Protein AF-A1Z3A5-F1 (afdb_monomer_lite)

Radius of gyration: 24.36 Å; chains: 1; bounding box: 58×16×55 Å

Secondary structure (DSSP, 8-state):
-HHHHHHHHHHHHHHHHHHH-------HHHHS--STTSPP---TTSPPPHHHHHHHHHHHHHHHHHHHHHHHHHTT--HHHHHHHHHHHHHHHHHHHHTTTT----

Foldseek 3Di:
DVVVVVVVVVVVVVVVCVVPDDPDVPDPQNVADPPVSDHDDPVPVPDDDCLVVLVVVVVVVLVVLVVVLVVCVVVPHDPVVNVVSVVVSVVVVVVCVVVCSNDDDD

Structure (mmCIF, N/CA/C/O backbone):
data_AF-A1Z3A5-F1
#
_entry.id   AF-A1Z3A5-F1
#
loop_
_atom_site.group_PDB
_atom_site.id
_atom_site.type_symbol
_atom_site.label_atom_id
_atom_site.label_alt_id
_atom_site.label_comp_id
_atom_site.label_asym_id
_atom_site.label_entity_id
_atom_site.label_seq_id
_atom_site.pdbx_PDB_ins_code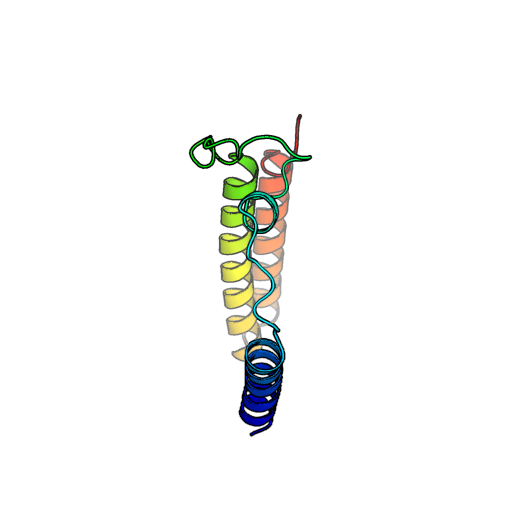
_atom_site.Cartn_x
_atom_site.Cartn_y
_atom_site.Cartn_z
_atom_site.occupancy
_atom_site.B_iso_or_equiv
_atom_site.auth_seq_id
_atom_site.auth_comp_id
_atom_site.auth_asym_id
_atom_site.auth_atom_id
_atom_site.pdbx_PDB_model_num
ATOM 1 N N . MET A 1 1 ? 12.269 -4.035 20.875 1.00 84.06 1 MET A N 1
ATOM 2 C CA . MET A 1 1 ? 11.945 -3.551 22.238 1.00 84.06 1 MET A CA 1
ATOM 3 C C . MET A 1 1 ? 10.863 -2.468 22.229 1.00 84.06 1 MET A C 1
ATOM 5 O O . MET A 1 1 ? 9.843 -2.669 22.866 1.00 84.06 1 MET A O 1
ATOM 9 N N . ILE A 1 2 ? 11.013 -1.383 21.457 1.00 94.75 2 ILE A N 1
ATOM 10 C CA . ILE A 1 2 ? 10.012 -0.293 21.356 1.00 94.75 2 ILE A CA 1
ATOM 11 C C . ILE A 1 2 ? 8.623 -0.780 20.897 1.00 94.75 2 ILE A C 1
ATOM 13 O O . ILE A 1 2 ? 7.621 -0.401 21.491 1.00 94.75 2 ILE A O 1
ATOM 17 N N . LEU A 1 3 ? 8.555 -1.687 19.915 1.00 95.88 3 LEU A N 1
ATOM 18 C CA . LEU A 1 3 ? 7.292 -2.294 19.458 1.00 95.88 3 LEU A CA 1
ATOM 19 C C . LEU A 1 3 ? 6.516 -3.015 20.575 1.00 95.88 3 LEU A C 1
ATOM 21 O O . LEU A 1 3 ? 5.299 -2.886 20.654 1.00 95.88 3 LEU A O 1
ATOM 25 N N . LEU A 1 4 ? 7.216 -3.728 21.465 1.00 96.50 4 LEU A N 1
ATOM 26 C CA . LEU A 1 4 ? 6.592 -4.408 22.607 1.00 96.50 4 LEU A CA 1
ATOM 27 C C . LEU A 1 4 ? 6.040 -3.402 23.619 1.00 96.50 4 LEU A C 1
ATOM 29 O O . LEU A 1 4 ? 4.955 -3.605 24.149 1.00 96.50 4 LEU A O 1
ATOM 33 N N . ILE A 1 5 ? 6.759 -2.300 23.848 1.00 96.88 5 ILE A N 1
ATOM 34 C CA . ILE A 1 5 ? 6.315 -1.221 24.736 1.00 96.88 5 ILE A CA 1
ATOM 35 C C . ILE A 1 5 ? 5.052 -0.555 24.170 1.00 96.88 5 ILE A C 1
ATOM 37 O O . ILE A 1 5 ? 4.093 -0.356 24.907 1.00 96.88 5 ILE A O 1
ATOM 41 N N . LEU A 1 6 ? 5.006 -0.277 22.862 1.00 97.44 6 LEU A N 1
ATOM 42 C CA . LEU A 1 6 ? 3.826 0.302 22.207 1.00 97.44 6 LEU A CA 1
ATOM 43 C C . LEU A 1 6 ? 2.601 -0.622 22.286 1.00 97.44 6 LEU A C 1
ATOM 45 O O . LEU A 1 6 ? 1.507 -0.155 22.599 1.00 97.44 6 LEU A O 1
ATOM 49 N N . LEU A 1 7 ? 2.790 -1.927 22.059 1.00 97.31 7 LEU A N 1
ATOM 50 C CA . LEU A 1 7 ? 1.730 -2.932 22.204 1.00 97.31 7 LEU A CA 1
ATOM 51 C C . LEU A 1 7 ? 1.239 -3.053 23.654 1.0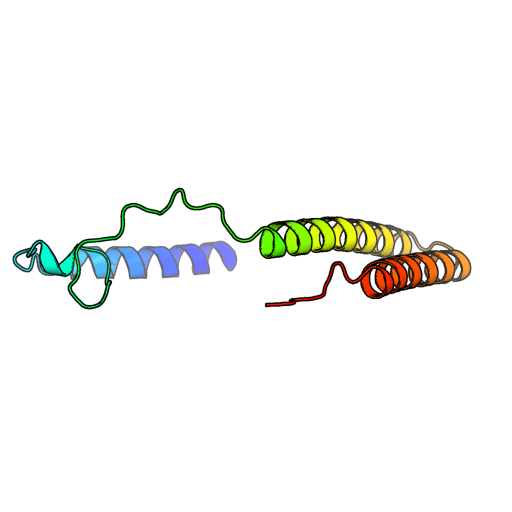0 97.31 7 LEU A C 1
ATOM 53 O O . LEU A 1 7 ? 0.040 -3.174 23.898 1.00 97.31 7 LEU A O 1
ATOM 57 N N . LEU A 1 8 ? 2.145 -2.993 24.631 1.00 97.44 8 LEU A N 1
ATOM 58 C CA . LEU A 1 8 ? 1.774 -3.010 26.047 1.00 97.44 8 LEU A CA 1
ATOM 59 C C . LEU A 1 8 ? 0.968 -1.768 26.435 1.00 97.44 8 LEU A C 1
ATOM 61 O O . LEU A 1 8 ? -0.048 -1.883 27.109 1.00 97.44 8 LEU A O 1
ATOM 65 N N . ILE A 1 9 ? 1.372 -0.583 25.981 1.00 97.25 9 ILE A N 1
ATOM 66 C CA . ILE A 1 9 ? 0.648 0.655 26.288 1.00 97.25 9 ILE A CA 1
ATOM 67 C C . ILE A 1 9 ? -0.754 0.632 25.663 1.00 97.25 9 ILE A C 1
ATOM 69 O O . ILE A 1 9 ? -1.728 0.943 26.348 1.00 97.25 9 ILE A O 1
ATOM 73 N N . SER A 1 10 ? -0.887 0.230 24.393 1.00 96.56 10 SER A N 1
ATOM 74 C CA . SER A 1 10 ? -2.195 0.198 23.723 1.00 96.56 10 SER A CA 1
ATOM 75 C C . SER A 1 10 ? -3.154 -0.804 24.369 1.00 96.56 10 SER A C 1
ATOM 77 O O . SER A 1 10 ? -4.316 -0.478 24.609 1.00 96.56 10 SER A O 1
ATOM 79 N N . THR A 1 11 ? -2.662 -1.992 24.726 1.00 96.06 11 THR A N 1
ATOM 80 C CA . THR A 1 11 ? -3.465 -3.010 25.419 1.00 96.06 11 THR A CA 1
ATOM 81 C C . THR A 1 11 ? -3.885 -2.558 26.814 1.00 96.06 11 THR A C 1
ATOM 83 O O . THR A 1 11 ? -5.049 -2.727 27.174 1.00 96.0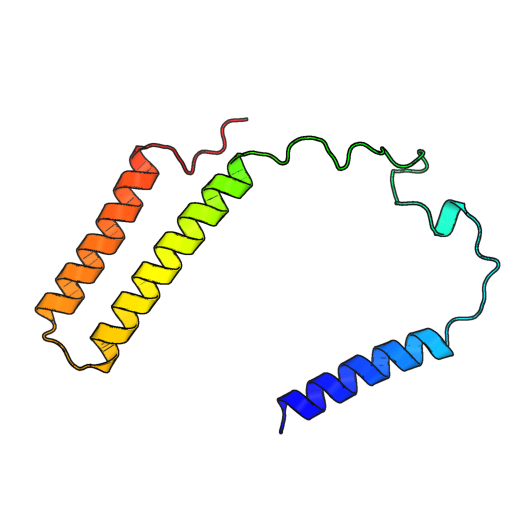6 11 THR A O 1
ATOM 86 N N . MET A 1 12 ? -2.998 -1.906 27.571 1.00 96.44 12 MET A N 1
ATOM 87 C CA . MET A 1 12 ? -3.328 -1.363 28.894 1.00 96.44 12 MET A CA 1
ATOM 88 C C . MET A 1 12 ? -4.423 -0.295 28.828 1.00 96.44 12 MET A C 1
ATOM 90 O O . MET A 1 12 ? -5.339 -0.321 29.646 1.00 96.44 12 MET A O 1
ATOM 94 N N . ILE A 1 13 ? -4.383 0.605 27.840 1.00 96.06 13 ILE A N 1
ATOM 95 C CA . ILE A 1 13 ? -5.426 1.629 27.649 1.00 96.06 13 ILE A CA 1
ATOM 96 C C . ILE A 1 13 ? -6.784 0.979 27.347 1.00 96.06 13 ILE A C 1
ATOM 98 O O . ILE A 1 13 ? -7.804 1.388 27.903 1.00 96.06 13 ILE A O 1
ATOM 102 N N . ILE A 1 14 ? -6.805 -0.056 26.502 1.00 95.25 14 ILE A N 1
ATOM 103 C CA . ILE A 1 14 ? -8.033 -0.791 26.170 1.00 95.25 14 ILE A CA 1
ATOM 104 C C . ILE A 1 14 ? -8.601 -1.483 27.419 1.00 95.25 14 ILE A C 1
ATOM 106 O O . ILE A 1 14 ? -9.793 -1.362 27.695 1.00 95.25 14 ILE A O 1
ATOM 110 N N . ILE A 1 15 ? -7.756 -2.159 28.203 1.00 94.44 15 ILE A N 1
ATOM 111 C CA . ILE A 1 15 ? -8.166 -2.841 29.442 1.00 94.44 15 ILE A CA 1
ATOM 112 C C . ILE A 1 15 ? -8.702 -1.835 30.463 1.00 94.44 15 ILE A C 1
ATOM 114 O O . ILE A 1 15 ? -9.765 -2.060 31.036 1.00 94.44 15 ILE A O 1
ATOM 118 N N . MET A 1 16 ? -8.012 -0.708 30.653 1.00 93.12 16 MET A N 1
ATOM 119 C CA . MET A 1 16 ? -8.465 0.373 31.533 1.00 93.12 16 MET A CA 1
ATOM 120 C C . MET A 1 16 ? -9.860 0.864 31.135 1.00 93.12 16 MET A C 1
ATOM 122 O O . MET A 1 16 ? -10.718 1.010 31.998 1.00 93.12 16 MET A O 1
ATOM 126 N N . ASN A 1 17 ? -10.122 1.046 29.837 1.00 90.12 17 ASN A N 1
ATOM 127 C CA . ASN A 1 17 ? -11.443 1.445 29.348 1.00 90.12 17 ASN A CA 1
ATOM 128 C C . ASN A 1 17 ? -12.522 0.391 29.668 1.00 90.12 17 ASN A C 1
ATOM 130 O O . ASN A 1 17 ? -13.602 0.735 30.138 1.00 90.12 17 ASN A O 1
ATOM 134 N N . PHE A 1 18 ? -12.223 -0.900 29.493 1.00 86.75 18 PHE A N 1
ATOM 135 C CA . PHE A 1 18 ? -13.162 -1.967 29.858 1.00 86.75 18 PHE A CA 1
ATOM 136 C C . PHE A 1 18 ? -13.444 -2.041 31.362 1.00 86.75 18 PHE A C 1
ATOM 138 O O . PHE A 1 18 ? -14.583 -2.306 31.737 1.00 86.75 18 PHE A O 1
ATOM 145 N N . VAL A 1 19 ? -12.441 -1.800 32.213 1.00 88.94 19 VAL A N 1
ATOM 146 C CA . VAL A 1 19 ? -12.597 -1.820 33.678 1.00 88.94 19 VAL A CA 1
ATOM 147 C C . VAL A 1 19 ? -13.352 -0.587 34.182 1.00 88.94 19 VAL A C 1
ATOM 149 O O . VAL A 1 19 ? -14.171 -0.706 35.088 1.00 88.94 19 VAL A O 1
ATOM 152 N N . LEU A 1 20 ? -13.097 0.588 33.599 1.00 87.19 20 LEU A N 1
ATOM 153 C CA . LEU A 1 20 ? -13.734 1.852 33.986 1.00 87.19 20 LEU A CA 1
ATOM 154 C C . LEU A 1 20 ? -15.151 2.021 33.427 1.00 87.19 20 LEU A C 1
ATOM 156 O O . LEU A 1 20 ? -15.877 2.908 33.872 1.00 87.19 20 LEU A O 1
ATOM 160 N N . LYS A 1 21 ? -15.555 1.205 32.448 1.00 80.62 21 LYS A N 1
ATOM 161 C CA . LYS A 1 21 ? -16.899 1.261 31.879 1.00 80.62 21 LYS A CA 1
ATOM 162 C C . LYS A 1 21 ? -17.923 0.839 32.934 1.00 80.62 21 LYS A C 1
ATOM 164 O O . LYS A 1 21 ? -18.110 -0.349 33.188 1.00 80.62 21 LYS A O 1
ATOM 169 N N . GLU A 1 22 ? -18.635 1.811 33.501 1.00 65.12 22 GLU A N 1
ATOM 170 C CA . GLU A 1 22 ? -19.867 1.543 34.239 1.00 65.12 22 GLU A CA 1
ATOM 171 C C . GLU A 1 22 ? -20.821 0.748 33.335 1.00 65.12 22 GLU A C 1
ATOM 173 O O . GLU A 1 22 ? -20.999 1.055 32.149 1.00 65.12 22 GLU A O 1
ATOM 178 N N . LEU A 1 23 ? -21.426 -0.306 33.887 1.00 65.31 23 LEU A N 1
ATOM 179 C CA . LEU A 1 23 ? -22.476 -1.085 33.234 1.00 65.31 23 LEU A CA 1
ATOM 180 C C . LEU A 1 23 ? -23.751 -0.230 33.166 1.00 65.31 23 LEU A C 1
ATOM 182 O O . LEU A 1 23 ? -24.733 -0.506 33.851 1.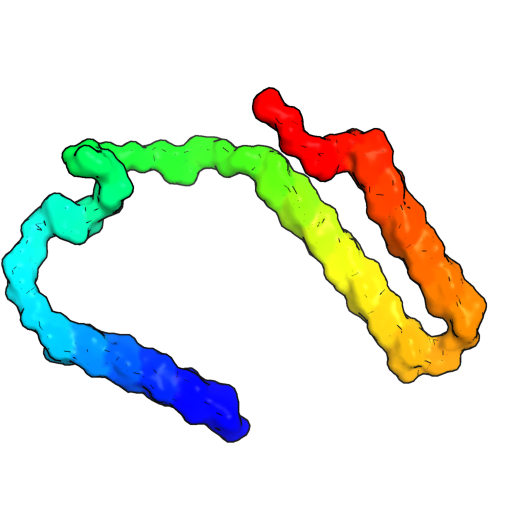00 65.31 23 LEU A O 1
ATOM 186 N N . TYR A 1 24 ? -23.730 0.840 32.368 1.00 60.97 24 TYR A N 1
ATOM 187 C CA . TYR A 1 24 ? -24.931 1.583 32.009 1.00 60.97 24 TYR A CA 1
ATOM 188 C C . TYR A 1 24 ? -25.959 0.586 31.485 1.00 60.97 24 TYR A C 1
ATOM 190 O O . TYR A 1 24 ? -25.600 -0.354 30.773 1.00 60.97 24 TYR A O 1
ATOM 198 N N . THR A 1 25 ? -27.227 0.762 31.851 1.00 64.25 25 THR A N 1
ATOM 199 C CA . THR A 1 25 ? -28.325 -0.052 31.332 1.00 64.25 25 THR A CA 1
ATOM 200 C C . THR A 1 25 ? -28.272 -0.014 29.809 1.00 64.25 25 THR A C 1
ATOM 202 O O . THR A 1 25 ? -28.546 1.002 29.171 1.00 64.25 25 THR A O 1
ATOM 205 N N . LEU A 1 26 ? -27.805 -1.124 29.238 1.00 67.69 26 LEU A N 1
ATOM 206 C CA . LEU A 1 26 ? -27.477 -1.253 27.828 1.00 67.69 26 LEU A CA 1
ATOM 207 C C . LEU A 1 26 ? -28.782 -1.267 27.038 1.00 67.69 26 LEU A C 1
ATOM 209 O O . LEU A 1 26 ? -29.370 -2.315 26.775 1.00 67.69 26 LEU A O 1
ATOM 213 N N . ASN A 1 27 ? -29.271 -0.081 26.696 1.00 67.12 27 ASN A N 1
ATOM 214 C CA . ASN A 1 27 ? -30.472 0.053 25.894 1.00 67.12 27 ASN A CA 1
ATOM 215 C C . ASN A 1 27 ? -30.165 -0.422 24.472 1.00 67.12 27 ASN A C 1
ATOM 217 O O . ASN A 1 27 ? -29.147 -0.053 23.887 1.00 67.12 27 ASN A O 1
ATOM 221 N N . LYS A 1 28 ? -31.069 -1.216 23.890 1.00 70.44 28 LYS A N 1
ATOM 222 C CA . LYS A 1 28 ? -30.934 -1.789 22.538 1.00 70.44 28 LYS A CA 1
ATOM 223 C C . LYS A 1 28 ? -30.545 -0.743 21.478 1.00 70.44 28 LYS A C 1
ATOM 225 O O . LYS A 1 28 ? -29.728 -1.032 20.613 1.00 70.44 28 LYS A O 1
ATOM 230 N N . ASN A 1 29 ? -31.055 0.481 21.612 1.00 67.12 29 ASN A N 1
ATOM 231 C CA . ASN A 1 29 ? -30.811 1.588 20.683 1.00 67.12 29 ASN A CA 1
ATOM 232 C C . ASN A 1 29 ? -29.390 2.184 20.782 1.00 67.12 29 ASN A C 1
ATOM 234 O O . ASN A 1 29 ? -28.979 2.917 19.892 1.00 67.12 29 ASN A O 1
ATOM 238 N N . GLN A 1 30 ? -28.642 1.901 21.857 1.00 70.94 30 GLN A N 1
ATOM 239 C CA . GLN A 1 30 ? -27.231 2.298 21.994 1.00 70.94 30 GLN A CA 1
ATOM 240 C C . GLN A 1 30 ? -26.276 1.271 21.368 1.00 70.94 30 GLN A C 1
ATOM 242 O O . GLN A 1 30 ? -25.144 1.613 21.041 1.00 70.94 30 GLN A O 1
ATOM 247 N N . PHE A 1 31 ? -26.721 0.017 21.214 1.00 77.00 31 PHE A N 1
ATOM 248 C CA . PHE A 1 31 ? -25.943 -1.072 20.608 1.00 77.00 31 PHE A CA 1
ATOM 249 C C . PHE A 1 31 ? -26.276 -1.319 19.136 1.00 77.00 31 PHE A C 1
ATOM 251 O O . PHE A 1 31 ? -25.535 -2.033 18.461 1.00 77.00 31 PHE A O 1
ATOM 258 N N . SER A 1 32 ? -27.380 -0.766 18.630 1.00 78.50 32 SER A N 1
ATOM 259 C CA . SER A 1 32 ? -27.700 -0.803 17.204 1.00 78.50 32 SER A CA 1
ATOM 260 C C . SER A 1 32 ? -26.738 0.072 16.401 1.00 78.50 32 SER A C 1
ATOM 262 O O . SER A 1 32 ? -26.255 1.092 16.894 1.00 78.50 32 SER A O 1
ATOM 264 N N . ALA A 1 33 ? -26.492 -0.310 15.145 1.00 81.12 33 ALA A N 1
ATOM 265 C CA . ALA A 1 33 ? -25.742 0.518 14.210 1.00 81.12 33 ALA A CA 1
ATOM 266 C C . ALA A 1 33 ? -26.369 1.917 14.112 1.00 81.12 33 ALA A C 1
ATOM 268 O O . ALA A 1 33 ? -27.593 2.069 14.124 1.00 81.12 33 ALA A O 1
ATOM 269 N N . PHE A 1 34 ? -25.523 2.942 14.031 1.00 77.56 34 PHE A N 1
ATOM 270 C CA . PHE A 1 34 ? -25.994 4.305 13.847 1.00 77.56 34 PHE A CA 1
ATOM 271 C C . PHE A 1 34 ? -26.474 4.485 12.404 1.00 77.56 34 PHE A C 1
ATOM 273 O O . PHE A 1 34 ? -25.697 4.797 11.508 1.00 77.56 34 PHE A O 1
ATOM 280 N N . GLU A 1 35 ? -27.769 4.286 12.192 1.00 81.31 35 GLU A N 1
ATOM 281 C CA . GLU A 1 35 ? -28.452 4.559 10.926 1.00 81.31 35 GLU A CA 1
ATOM 282 C C . GLU A 1 35 ? -29.517 5.632 11.145 1.00 81.31 35 GLU A C 1
ATOM 284 O O . GLU A 1 35 ? -30.686 5.441 10.843 1.00 81.31 35 GLU A O 1
ATOM 289 N N . CYS A 1 36 ? -29.136 6.756 11.760 1.00 81.88 36 CYS A N 1
ATOM 290 C CA . CYS A 1 36 ? -30.047 7.874 12.045 1.00 81.88 36 CYS A CA 1
ATOM 291 C C . CYS A 1 36 ? -31.324 7.475 12.823 1.00 81.88 36 CYS A C 1
ATOM 293 O O . CYS A 1 36 ? -32.365 8.106 12.667 1.00 81.88 36 CYS A O 1
ATOM 295 N N . GLY A 1 37 ? -31.252 6.434 13.663 1.00 79.06 37 GLY A N 1
ATOM 296 C CA . GLY A 1 37 ? -32.391 5.927 14.440 1.00 79.06 37 GLY A CA 1
ATOM 297 C C . GLY A 1 37 ? -33.291 4.929 13.701 1.00 79.06 37 GLY A C 1
ATOM 298 O O . GLY A 1 37 ? -34.299 4.511 14.267 1.00 79.06 37 GLY A O 1
ATOM 299 N N . PHE A 1 38 ? -32.933 4.535 12.476 1.00 75.62 38 PHE A N 1
ATOM 300 C CA . PHE A 1 38 ? -33.592 3.460 11.739 1.00 75.62 38 PHE A CA 1
ATOM 301 C C . PHE A 1 38 ? -33.021 2.084 12.111 1.00 75.62 38 PHE A C 1
ATOM 303 O O . PHE A 1 38 ? -31.898 1.963 12.607 1.00 75.62 38 PHE A O 1
ATOM 310 N N . ASP A 1 39 ? -33.818 1.038 11.877 1.00 77.31 39 ASP A N 1
ATOM 311 C CA . ASP A 1 39 ? -33.359 -0.341 12.017 1.00 77.31 39 ASP A CA 1
ATOM 312 C C . ASP A 1 39 ? -32.268 -0.633 10.991 1.00 77.31 39 ASP A C 1
ATOM 314 O O . ASP A 1 39 ? -32.438 -0.344 9.806 1.00 77.31 39 ASP A O 1
ATOM 318 N N . SER A 1 40 ? -31.187 -1.268 11.453 1.00 71.25 40 SER A N 1
ATOM 319 C CA . SER A 1 40 ? -30.023 -1.554 10.621 1.00 71.25 40 SER A CA 1
ATOM 320 C C . SER A 1 40 ? -30.415 -2.287 9.338 1.00 71.25 40 SER A C 1
ATOM 322 O O . SER A 1 40 ? -30.931 -3.415 9.381 1.00 71.25 40 SER A O 1
ATOM 324 N N . ILE A 1 41 ? -30.130 -1.665 8.204 1.00 68.06 41 ILE A N 1
ATOM 325 C CA . ILE A 1 41 ? -30.280 -2.200 6.860 1.00 68.06 41 ILE A CA 1
ATOM 326 C C . ILE A 1 41 ? -29.425 -3.480 6.773 1.00 68.06 41 ILE A C 1
ATOM 328 O O . ILE A 1 41 ? -28.204 -3.442 6.674 1.00 68.06 41 ILE A O 1
ATOM 332 N N . LYS A 1 42 ? -30.061 -4.664 6.764 1.00 65.75 42 LYS A N 1
ATOM 333 C CA . LYS A 1 42 ? -29.390 -5.986 6.635 1.00 65.75 42 LYS A CA 1
ATOM 334 C C . LYS A 1 42 ? -28.660 -6.201 5.293 1.00 65.75 42 LYS A C 1
ATOM 336 O O . LYS A 1 42 ? -28.195 -7.303 5.011 1.00 65.75 42 LYS A O 1
ATOM 341 N N . TRP A 1 43 ? -28.552 -5.172 4.456 1.00 58.47 43 TRP A N 1
ATOM 342 C CA . TRP A 1 43 ? -28.060 -5.225 3.080 1.00 58.47 43 TRP A CA 1
ATOM 343 C C . TRP A 1 43 ? -26.527 -5.172 2.992 1.00 58.47 43 TRP A C 1
ATOM 345 O O . TRP A 1 43 ? -25.978 -4.724 1.992 1.00 58.47 43 TRP A O 1
ATOM 355 N N . TYR A 1 44 ? -25.816 -5.688 3.998 1.00 57.94 44 TYR A N 1
ATOM 356 C CA . TYR A 1 44 ? -24.359 -5.882 3.943 1.00 57.94 44 TYR A CA 1
ATOM 357 C C . TYR A 1 44 ? -23.916 -6.836 2.817 1.00 57.94 44 TYR A C 1
ATOM 359 O O . TYR A 1 44 ? -22.733 -6.914 2.507 1.00 57.94 44 TYR A O 1
ATOM 367 N N . LEU A 1 45 ? -24.862 -7.559 2.209 1.00 61.16 45 LEU A N 1
ATOM 368 C CA . LEU A 1 45 ? -24.653 -8.435 1.054 1.00 61.16 45 LEU A CA 1
ATOM 369 C C . LEU A 1 45 ? -24.824 -7.729 -0.296 1.00 61.16 45 LEU A C 1
ATOM 371 O O . LEU A 1 45 ? -24.662 -8.379 -1.329 1.00 61.16 45 LEU A O 1
ATOM 375 N N . ASN A 1 46 ? -25.174 -6.438 -0.323 1.00 64.25 46 ASN A N 1
ATOM 376 C CA . ASN A 1 46 ? -25.181 -5.725 -1.593 1.00 64.25 46 ASN A CA 1
ATOM 377 C C . ASN A 1 46 ? -23.756 -5.708 -2.151 1.00 64.25 46 ASN A C 1
ATOM 379 O O . ASN A 1 46 ? -22.797 -5.487 -1.409 1.00 64.25 46 ASN A O 1
ATOM 383 N N . SER A 1 47 ? -23.625 -5.968 -3.453 1.00 61.81 47 SER A N 1
ATOM 384 C CA . SER A 1 47 ? -22.331 -6.007 -4.127 1.00 61.81 47 SER A CA 1
ATOM 385 C C . SER A 1 47 ? -21.578 -4.711 -3.844 1.00 61.81 47 SER A C 1
ATOM 387 O O . SER A 1 47 ? -22.035 -3.628 -4.221 1.00 61.81 47 SER A O 1
ATOM 389 N N . THR A 1 48 ? -20.434 -4.825 -3.171 1.00 65.62 48 THR A N 1
ATOM 390 C CA . THR A 1 48 ? -19.480 -3.726 -3.047 1.00 65.62 48 THR A CA 1
ATOM 391 C C . THR A 1 48 ? -19.154 -3.201 -4.443 1.00 65.62 48 THR A C 1
ATOM 393 O O . THR A 1 48 ? -19.201 -3.943 -5.427 1.00 65.62 48 THR A O 1
ATOM 396 N N . SER A 1 49 ? -18.876 -1.903 -4.568 1.00 78.00 49 SER A N 1
ATOM 397 C CA . SER A 1 49 ? -18.656 -1.339 -5.895 1.00 78.00 49 SER A CA 1
ATOM 398 C C . SER A 1 49 ? -17.417 -1.977 -6.539 1.00 78.00 49 SER A C 1
ATOM 400 O O . SER A 1 49 ? -16.326 -2.004 -5.961 1.00 78.00 49 SER A O 1
ATOM 402 N N . ASN A 1 50 ? -17.573 -2.471 -7.772 1.00 76.31 50 ASN A N 1
ATOM 403 C CA . ASN A 1 50 ? -16.488 -3.096 -8.541 1.00 76.31 50 ASN A CA 1
ATOM 404 C C . ASN A 1 50 ? -15.281 -2.163 -8.742 1.00 76.31 50 ASN A C 1
ATOM 406 O O . ASN A 1 50 ? -14.201 -2.616 -9.120 1.00 76.31 50 ASN A O 1
ATOM 410 N N . HIS A 1 51 ? -15.439 -0.864 -8.493 1.00 81.69 51 HIS A N 1
ATOM 411 C CA . HIS A 1 51 ? -14.348 0.095 -8.552 1.00 81.69 51 HIS A CA 1
ATOM 412 C C . HIS A 1 51 ? -13.291 -0.143 -7.469 1.00 81.69 51 HIS A C 1
ATOM 414 O O . HIS A 1 51 ? -12.105 -0.116 -7.785 1.00 81.69 51 HIS A O 1
ATOM 420 N N . PHE A 1 52 ? -13.685 -0.440 -6.224 1.00 82.00 52 PHE A N 1
ATOM 421 C CA . PHE A 1 52 ? -12.706 -0.722 -5.165 1.00 82.00 52 PHE A CA 1
ATOM 422 C C . PHE A 1 52 ? -11.914 -1.996 -5.449 1.00 82.00 52 PHE A C 1
ATOM 424 O O . PHE A 1 52 ? -10.717 -2.055 -5.180 1.00 82.00 52 PHE A O 1
ATOM 431 N N . PHE A 1 53 ? -12.558 -2.987 -6.069 1.00 85.06 53 PHE A N 1
ATOM 432 C CA . PHE A 1 53 ? -11.884 -4.204 -6.505 1.00 85.06 53 PHE A CA 1
ATOM 433 C C . PHE A 1 53 ? -10.818 -3.924 -7.578 1.00 85.06 53 PHE A C 1
ATOM 435 O O . PHE A 1 53 ? -9.688 -4.391 -7.455 1.00 85.06 53 PHE A O 1
ATOM 442 N N . LYS A 1 54 ? -11.142 -3.110 -8.594 1.00 85.00 54 LYS A N 1
ATOM 443 C CA . LYS A 1 54 ? -10.185 -2.719 -9.646 1.00 85.00 54 LYS A CA 1
ATOM 444 C C . LYS A 1 54 ? -8.991 -1.945 -9.087 1.00 85.00 54 LYS A C 1
ATOM 446 O O . LYS A 1 54 ? -7.861 -2.244 -9.450 1.00 85.00 54 LYS A O 1
ATOM 451 N N . ILE A 1 55 ? -9.235 -1.001 -8.177 1.00 87.56 55 ILE A N 1
ATOM 452 C CA . ILE A 1 55 ? -8.167 -0.235 -7.517 1.00 87.56 55 ILE A CA 1
ATOM 453 C C . ILE A 1 55 ? -7.266 -1.168 -6.697 1.00 87.56 55 ILE A C 1
ATOM 455 O O . ILE A 1 55 ? -6.047 -1.049 -6.762 1.00 87.56 55 ILE A O 1
ATOM 459 N N . GLY A 1 56 ? -7.847 -2.129 -5.970 1.00 90.31 56 GLY A N 1
ATOM 460 C CA . GLY A 1 56 ? -7.083 -3.122 -5.212 1.00 90.31 56 GLY A CA 1
ATOM 461 C C . GLY A 1 56 ? -6.187 -3.995 -6.094 1.00 90.31 56 GLY A C 1
ATOM 462 O O . GLY A 1 56 ? -5.042 -4.247 -5.733 1.00 90.31 56 GLY A O 1
ATOM 463 N N . LEU A 1 57 ? -6.672 -4.412 -7.268 1.00 89.06 57 LEU A N 1
ATOM 464 C CA . LEU A 1 57 ? -5.861 -5.161 -8.232 1.00 89.06 57 LEU A CA 1
ATOM 465 C C . LEU A 1 57 ? -4.675 -4.342 -8.758 1.00 89.06 57 LEU A C 1
ATOM 467 O O . LEU A 1 57 ? -3.560 -4.853 -8.751 1.00 89.06 57 LEU A O 1
ATOM 471 N N . ILE A 1 58 ? -4.909 -3.084 -9.149 1.00 89.75 58 ILE A N 1
ATOM 472 C CA . ILE A 1 58 ? -3.855 -2.167 -9.622 1.00 89.75 58 ILE A CA 1
ATOM 473 C C . ILE A 1 58 ? -2.819 -1.909 -8.519 1.00 89.75 58 ILE A C 1
ATOM 475 O O . ILE A 1 58 ? -1.616 -1.866 -8.762 1.00 89.75 58 ILE A O 1
ATOM 479 N N . PHE A 1 59 ? -3.272 -1.767 -7.272 1.00 90.81 59 PHE A N 1
ATOM 480 C CA . PHE A 1 59 ? -2.371 -1.588 -6.138 1.00 90.81 59 PHE A CA 1
ATOM 481 C C . PHE A 1 59 ? -1.453 -2.803 -5.940 1.00 90.81 59 PHE A C 1
ATOM 483 O O . PHE A 1 59 ? -0.254 -2.633 -5.746 1.00 90.81 59 PHE A O 1
ATOM 490 N N . ILE A 1 60 ? -1.992 -4.023 -6.035 1.00 93.44 60 ILE A N 1
ATOM 491 C CA . ILE A 1 60 ? -1.203 -5.255 -5.884 1.00 93.44 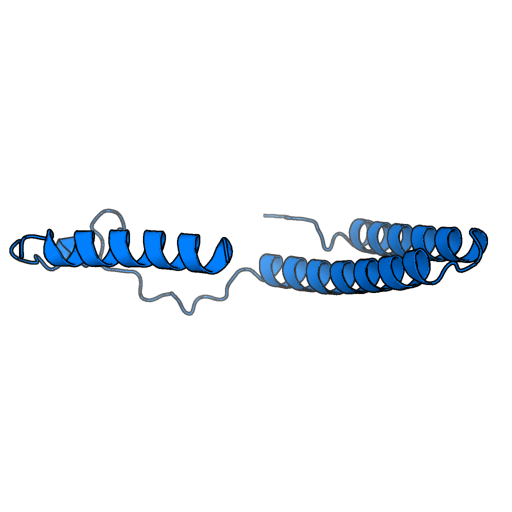60 ILE A CA 1
ATOM 492 C C . ILE A 1 60 ? -0.170 -5.392 -7.008 1.00 93.44 60 ILE A C 1
ATOM 494 O O . ILE A 1 60 ? 0.974 -5.760 -6.742 1.00 93.44 60 ILE A O 1
ATOM 498 N N . THR A 1 61 ? -0.544 -5.109 -8.259 1.00 91.44 61 THR A N 1
ATOM 499 C CA . THR A 1 61 ? 0.397 -5.189 -9.387 1.00 91.44 61 THR A CA 1
ATOM 500 C C . THR A 1 61 ? 1.514 -4.158 -9.251 1.00 91.44 61 THR A C 1
ATOM 502 O O . THR A 1 61 ? 2.682 -4.511 -9.407 1.00 91.44 61 THR A O 1
ATOM 505 N N . PHE A 1 62 ? 1.187 -2.922 -8.869 1.00 91.38 62 PHE A N 1
ATOM 506 C CA . PHE A 1 62 ? 2.183 -1.873 -8.662 1.00 91.38 62 PHE A CA 1
ATOM 507 C C . PHE A 1 62 ? 3.124 -2.159 -7.478 1.00 91.38 62 PHE A C 1
ATOM 509 O O . PHE A 1 62 ? 4.326 -1.913 -7.572 1.00 91.38 62 PHE A O 1
ATOM 516 N N . ASP A 1 63 ? 2.622 -2.733 -6.380 1.00 94.25 63 ASP A N 1
ATOM 517 C CA . ASP A 1 63 ? 3.457 -3.107 -5.227 1.00 94.25 63 ASP A CA 1
ATOM 518 C C . ASP A 1 63 ? 4.472 -4.212 -5.591 1.00 94.25 63 ASP A C 1
ATOM 520 O O . ASP A 1 63 ? 5.643 -4.159 -5.203 1.00 94.25 63 ASP A O 1
ATOM 524 N N . LEU A 1 64 ? 4.077 -5.170 -6.440 1.00 94.31 64 LEU A N 1
ATOM 525 C CA . LEU A 1 64 ? 4.990 -6.186 -6.980 1.00 94.31 64 LEU A CA 1
ATOM 526 C C . LEU A 1 64 ? 6.067 -5.586 -7.898 1.00 94.31 64 LEU A C 1
ATOM 528 O O . LEU A 1 64 ? 7.231 -5.993 -7.832 1.00 94.31 64 LEU A O 1
ATOM 532 N N . GLU A 1 65 ? 5.708 -4.614 -8.736 1.00 92.31 65 GLU A N 1
ATOM 533 C CA . GLU A 1 65 ? 6.660 -3.901 -9.593 1.00 92.31 65 GLU A CA 1
ATOM 534 C C . GLU A 1 65 ? 7.673 -3.082 -8.774 1.00 92.31 65 GLU A C 1
ATOM 536 O O . GLU A 1 65 ? 8.872 -3.088 -9.074 1.00 92.31 65 GLU A O 1
ATOM 541 N N . LEU A 1 66 ? 7.229 -2.437 -7.690 1.00 93.06 66 LEU A N 1
ATOM 542 C CA . LEU A 1 66 ? 8.113 -1.730 -6.762 1.00 93.06 66 LEU A CA 1
ATOM 543 C C . LEU A 1 66 ? 9.030 -2.680 -5.985 1.00 93.06 66 LEU A C 1
ATOM 545 O O . LEU A 1 66 ? 10.214 -2.377 -5.806 1.00 93.06 66 LEU A O 1
ATOM 549 N N . MET A 1 67 ? 8.528 -3.845 -5.565 1.00 93.19 67 MET A N 1
ATOM 550 C CA . MET A 1 67 ? 9.361 -4.886 -4.957 1.00 93.19 67 MET A CA 1
ATOM 551 C C . MET A 1 67 ? 10.475 -5.324 -5.919 1.00 93.19 67 MET A C 1
ATOM 553 O O . MET A 1 67 ? 11.635 -5.451 -5.515 1.00 93.19 67 MET A O 1
ATOM 557 N N . TYR A 1 68 ? 10.144 -5.506 -7.202 1.00 89.69 68 TYR A N 1
ATOM 558 C CA . TYR A 1 68 ? 11.121 -5.831 -8.237 1.00 89.69 68 TYR A CA 1
ATOM 559 C C . TYR A 1 68 ? 12.150 -4.707 -8.408 1.00 89.69 68 TYR A C 1
ATOM 561 O O . TYR A 1 68 ? 13.350 -4.970 -8.376 1.00 89.69 68 TYR A O 1
ATOM 569 N N . LEU A 1 69 ? 11.718 -3.446 -8.494 1.00 91.06 69 LEU A N 1
ATOM 570 C CA . LEU A 1 69 ? 12.628 -2.301 -8.570 1.00 91.06 69 LEU A CA 1
ATOM 571 C C . LEU A 1 69 ? 13.615 -2.277 -7.388 1.00 91.06 69 LEU A C 1
ATOM 573 O O . LEU A 1 69 ? 14.820 -2.121 -7.597 1.00 91.06 69 LEU A O 1
ATOM 577 N N . MET A 1 70 ? 13.130 -2.489 -6.160 1.00 90.38 70 MET A N 1
ATOM 578 C CA . MET A 1 70 ? 13.975 -2.513 -4.962 1.00 90.38 70 MET A CA 1
ATOM 579 C C . MET A 1 70 ? 15.034 -3.614 -5.022 1.00 90.38 70 MET A C 1
ATOM 581 O O . MET A 1 70 ? 16.203 -3.348 -4.739 1.00 90.38 70 MET A O 1
ATOM 585 N N . PHE A 1 71 ? 14.675 -4.825 -5.457 1.00 88.81 71 PHE A N 1
ATOM 586 C CA . PHE A 1 71 ? 15.642 -5.915 -5.624 1.00 88.81 71 PHE A CA 1
ATOM 587 C C . PHE A 1 71 ? 16.800 -5.528 -6.559 1.00 88.81 71 PHE A C 1
ATOM 589 O O . PHE A 1 71 ? 17.963 -5.814 -6.264 1.00 88.81 71 PHE A O 1
ATOM 596 N N . PHE A 1 72 ? 16.506 -4.833 -7.663 1.00 87.12 72 PHE A N 1
ATOM 597 C CA . PHE A 1 72 ? 17.522 -4.412 -8.632 1.00 87.12 72 PHE A CA 1
ATOM 598 C C . PHE A 1 72 ? 18.398 -3.263 -8.128 1.00 87.12 72 PHE A C 1
ATOM 600 O O . PHE A 1 72 ? 19.592 -3.234 -8.435 1.00 87.12 72 PHE A O 1
ATOM 607 N N . ILE A 1 73 ? 17.831 -2.350 -7.334 1.00 88.44 73 ILE A N 1
ATOM 608 C CA . ILE A 1 73 ? 18.579 -1.263 -6.691 1.00 88.44 73 ILE A CA 1
ATOM 609 C C . ILE A 1 73 ? 19.596 -1.832 -5.693 1.00 88.44 73 ILE A C 1
ATOM 611 O O . ILE A 1 73 ? 20.760 -1.434 -5.713 1.00 88.44 73 ILE A O 1
ATOM 615 N N . PHE A 1 74 ? 19.189 -2.785 -4.847 1.00 88.44 74 PHE A N 1
ATOM 616 C CA . PHE A 1 74 ? 20.073 -3.341 -3.817 1.00 88.44 74 PHE A CA 1
ATOM 617 C C . PHE A 1 74 ? 21.162 -4.270 -4.373 1.00 88.44 74 PHE A C 1
ATOM 619 O O . PHE A 1 74 ? 22.260 -4.304 -3.822 1.00 88.44 74 PHE A O 1
ATOM 626 N N . ASN A 1 75 ? 20.910 -4.966 -5.486 1.00 85.88 75 ASN A N 1
ATOM 627 C CA . ASN A 1 75 ? 21.872 -5.894 -6.098 1.00 85.88 75 ASN A CA 1
ATOM 628 C C . ASN A 1 75 ? 22.842 -5.245 -7.104 1.00 85.88 75 ASN A C 1
ATOM 630 O O . ASN A 1 75 ? 23.425 -5.954 -7.923 1.00 85.88 75 ASN A O 1
ATOM 634 N N . THR A 1 76 ? 23.000 -3.913 -7.063 1.00 66.44 76 THR A N 1
ATOM 635 C CA . THR A 1 76 ? 23.997 -3.143 -7.843 1.00 66.44 76 THR A CA 1
ATOM 636 C C . THR A 1 76 ? 24.029 -3.472 -9.339 1.00 66.44 76 THR A C 1
ATOM 638 O O . THR A 1 76 ? 25.077 -3.487 -9.989 1.00 66.44 76 THR A O 1
ATOM 641 N N . ILE A 1 77 ? 22.852 -3.707 -9.919 1.00 75.06 77 ILE A N 1
ATOM 642 C CA . ILE A 1 77 ? 22.718 -3.976 -11.349 1.00 75.06 77 ILE A CA 1
ATOM 643 C C . ILE A 1 77 ? 22.983 -2.676 -12.122 1.00 75.06 77 ILE A C 1
ATOM 645 O O . ILE A 1 77 ? 22.777 -1.573 -11.617 1.00 75.06 77 ILE A O 1
ATOM 649 N N . SER A 1 78 ? 23.483 -2.795 -13.358 1.00 86.69 78 SER A N 1
ATOM 650 C CA . SER A 1 78 ? 23.819 -1.635 -14.192 1.00 86.69 78 SER A CA 1
ATOM 651 C C . SER A 1 78 ? 22.686 -0.599 -14.226 1.00 86.69 78 SER A C 1
ATOM 653 O O . SER A 1 78 ? 21.517 -0.952 -14.395 1.00 86.69 78 SER A O 1
ATOM 655 N N . MET A 1 79 ? 23.042 0.689 -14.152 1.00 86.06 79 MET A N 1
ATOM 656 C CA . MET A 1 79 ? 22.079 1.802 -14.195 1.00 86.06 79 MET A CA 1
ATOM 657 C C . MET A 1 79 ? 21.124 1.707 -15.394 1.00 86.06 79 MET A C 1
ATOM 659 O O . MET A 1 79 ? 19.964 2.087 -15.293 1.00 86.06 79 MET A O 1
ATOM 663 N N . LYS A 1 80 ? 21.578 1.128 -16.514 1.00 87.75 80 LYS A N 1
ATOM 664 C CA . LYS A 1 80 ? 20.748 0.876 -17.700 1.00 87.75 80 LYS A CA 1
ATOM 665 C C . LYS A 1 80 ? 19.543 -0.024 -17.403 1.00 87.75 80 LYS A C 1
ATOM 667 O O . LYS A 1 80 ? 18.456 0.266 -17.882 1.00 87.75 80 LYS A O 1
ATOM 672 N N . MET A 1 81 ? 19.712 -1.075 -16.600 1.00 87.12 81 MET A N 1
ATOM 673 C CA . MET A 1 81 ? 18.615 -1.982 -16.239 1.00 87.12 81 MET A CA 1
ATOM 674 C C . MET A 1 81 ? 17.611 -1.315 -15.303 1.00 87.12 81 MET A C 1
ATOM 676 O O . MET A 1 81 ? 16.413 -1.482 -15.491 1.00 87.12 81 MET A O 1
ATOM 680 N N . ILE A 1 82 ? 18.082 -0.508 -14.347 1.00 90.06 82 ILE A N 1
ATOM 681 C CA . ILE A 1 82 ? 17.199 0.268 -13.463 1.00 90.06 82 ILE A CA 1
ATOM 682 C C . ILE A 1 82 ? 16.345 1.232 -14.296 1.00 90.06 82 ILE A C 1
ATOM 684 O O . ILE A 1 82 ? 15.130 1.282 -14.134 1.00 90.06 82 ILE A O 1
ATOM 688 N N . TRP A 1 83 ? 16.961 1.942 -15.245 1.00 90.50 83 TRP A N 1
ATOM 689 C CA . TRP A 1 83 ? 16.240 2.821 -16.168 1.00 90.50 83 TRP A CA 1
ATOM 690 C C . TRP A 1 83 ? 15.232 2.068 -17.042 1.00 90.50 83 TRP A C 1
ATOM 692 O O . TRP A 1 83 ? 14.131 2.569 -17.257 1.00 90.50 83 TRP A O 1
ATOM 702 N N . LEU A 1 84 ? 15.565 0.872 -17.534 1.00 90.81 84 LEU A N 1
ATOM 703 C CA . LEU A 1 84 ? 14.628 0.048 -18.305 1.00 90.81 84 LEU A CA 1
ATOM 704 C C . LEU A 1 84 ? 13.406 -0.358 -17.470 1.00 90.81 84 LEU A C 1
ATOM 706 O O . LEU A 1 84 ? 12.282 -0.229 -17.947 1.00 90.81 84 LEU A O 1
ATOM 710 N N . ILE A 1 85 ? 13.615 -0.784 -16.222 1.00 90.62 85 ILE A N 1
ATOM 711 C CA . ILE A 1 85 ? 12.534 -1.173 -15.305 1.00 90.62 85 ILE A CA 1
ATOM 712 C C . ILE A 1 85 ? 11.656 0.033 -14.965 1.00 90.62 85 ILE A C 1
ATOM 714 O O . ILE A 1 85 ? 10.438 -0.071 -15.021 1.00 90.62 85 ILE A O 1
ATOM 718 N N . LEU A 1 86 ? 12.249 1.197 -14.685 1.00 92.19 86 LEU A N 1
ATOM 719 C CA . LEU A 1 86 ? 11.479 2.417 -14.429 1.00 92.19 86 LEU A CA 1
ATOM 720 C C . LEU A 1 86 ? 10.598 2.789 -15.626 1.00 92.19 86 LEU A C 1
ATOM 722 O O . LEU A 1 86 ? 9.415 3.064 -15.450 1.00 92.19 86 LEU A O 1
ATOM 726 N N . ASN A 1 87 ? 11.145 2.752 -16.845 1.00 93.12 87 ASN A N 1
ATOM 727 C CA . ASN A 1 87 ? 10.359 3.013 -18.053 1.00 93.12 87 ASN A CA 1
ATOM 728 C C . ASN A 1 87 ? 9.233 1.989 -18.241 1.00 93.12 87 ASN A C 1
ATOM 730 O O . ASN A 1 87 ? 8.143 2.369 -18.657 1.00 93.12 87 ASN A O 1
ATOM 734 N N . PHE A 1 88 ? 9.476 0.718 -17.911 1.00 91.94 88 PHE A N 1
ATOM 735 C CA . PHE A 1 88 ? 8.448 -0.320 -17.941 1.00 91.94 88 PHE A CA 1
ATOM 736 C C . PHE A 1 88 ? 7.301 -0.009 -16.966 1.00 91.94 88 PHE A C 1
ATOM 738 O O . PHE A 1 88 ? 6.152 0.027 -17.392 1.00 91.94 88 PHE A O 1
ATOM 745 N N . ILE A 1 89 ? 7.610 0.326 -15.709 1.00 93.06 89 ILE A N 1
ATOM 746 C CA . ILE A 1 89 ? 6.615 0.689 -14.682 1.00 93.06 89 ILE A CA 1
ATOM 747 C C . ILE A 1 89 ? 5.779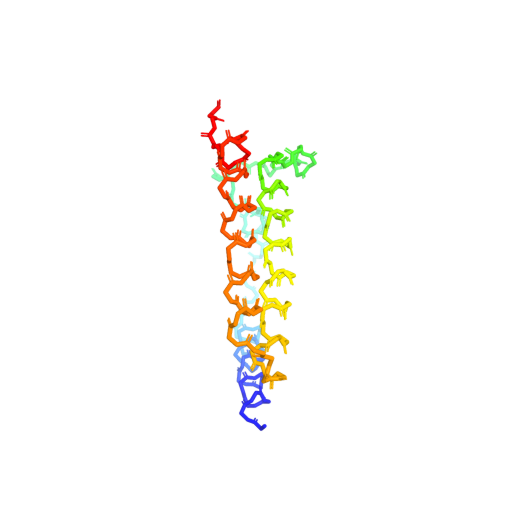 1.900 -15.126 1.00 93.06 89 ILE A C 1
ATOM 749 O O . ILE A 1 89 ? 4.548 1.881 -15.073 1.00 93.06 89 ILE A O 1
ATOM 753 N N . PHE A 1 90 ? 6.433 2.958 -15.622 1.00 92.75 90 PHE A N 1
ATOM 754 C CA . PHE A 1 90 ? 5.728 4.140 -16.131 1.00 92.75 90 PHE A CA 1
ATOM 755 C C . PHE A 1 90 ? 4.839 3.820 -17.335 1.00 92.75 90 PHE A C 1
ATOM 757 O O . PHE A 1 90 ? 3.749 4.381 -17.456 1.00 92.75 90 PHE A O 1
ATOM 764 N N . PHE A 1 91 ? 5.283 2.925 -18.218 1.00 93.81 91 PHE A N 1
ATOM 765 C CA . PHE A 1 91 ? 4.497 2.502 -19.368 1.00 93.81 91 PHE A CA 1
ATOM 766 C C . PHE A 1 91 ? 3.241 1.731 -18.947 1.00 93.81 91 PHE A C 1
ATOM 768 O O . PHE A 1 91 ? 2.159 2.037 -19.449 1.00 93.81 91 PHE A O 1
ATOM 775 N N . THR A 1 92 ? 3.355 0.794 -18.000 1.00 90.56 92 THR A N 1
ATOM 776 C CA . THR A 1 92 ? 2.211 0.040 -17.461 1.00 90.56 92 THR A CA 1
ATOM 777 C C . THR A 1 92 ? 1.171 0.980 -16.847 1.00 90.56 92 THR A C 1
ATOM 779 O O . THR A 1 92 ? -0.007 0.911 -17.196 1.00 90.56 92 THR A O 1
ATOM 782 N N . LEU A 1 93 ? 1.610 1.939 -16.026 1.00 90.38 93 LEU A N 1
ATOM 783 C CA . LEU A 1 93 ? 0.741 2.968 -15.439 1.00 90.38 93 LEU A CA 1
ATOM 784 C C . LEU A 1 93 ? 0.036 3.822 -16.499 1.00 90.38 93 LEU A C 1
ATOM 786 O O . LEU A 1 93 ? -1.164 4.089 -16.401 1.00 90.38 93 LEU A O 1
ATOM 790 N N . PHE A 1 94 ? 0.768 4.259 -17.525 1.00 92.31 94 PHE A N 1
ATOM 791 C CA . PHE A 1 94 ? 0.188 5.055 -18.603 1.00 92.31 94 PHE A CA 1
ATOM 792 C C . PHE A 1 94 ? -0.842 4.255 -19.409 1.00 92.31 94 PHE A C 1
ATOM 794 O O . PHE A 1 94 ? -1.891 4.786 -19.775 1.00 92.31 94 PHE A O 1
ATOM 801 N N . PHE A 1 95 ? -0.569 2.973 -19.656 1.00 91.50 95 PHE A N 1
ATOM 802 C CA . PHE A 1 95 ? -1.488 2.070 -20.339 1.00 91.50 95 PHE A CA 1
ATOM 803 C C . PHE A 1 95 ? -2.792 1.881 -19.554 1.00 91.50 95 PHE A C 1
ATOM 805 O O . PHE A 1 95 ? -3.875 1.986 -20.130 1.00 91.50 95 PHE A O 1
ATOM 812 N N . GLU A 1 96 ? -2.711 1.671 -18.239 1.00 88.38 96 GLU A N 1
ATOM 813 C CA . GLU A 1 96 ? -3.896 1.567 -17.380 1.00 88.38 96 GLU A CA 1
ATOM 814 C C . GLU A 1 96 ? -4.707 2.866 -17.349 1.00 88.38 96 GLU A C 1
ATOM 816 O O . GLU A 1 96 ? -5.936 2.840 -17.466 1.00 88.38 96 GLU A O 1
ATOM 821 N N . TYR A 1 97 ? -4.026 4.013 -17.265 1.00 88.25 97 TYR A N 1
ATOM 822 C CA . TYR A 1 97 ? -4.674 5.320 -17.338 1.00 88.25 97 TYR A CA 1
ATOM 823 C C . TYR A 1 97 ? -5.410 5.519 -18.666 1.00 88.25 97 TYR A C 1
ATOM 825 O O . TYR A 1 97 ? -6.577 5.915 -18.671 1.00 88.25 97 TYR A O 1
ATOM 833 N N . TYR A 1 98 ? -4.767 5.185 -19.788 1.00 91.56 98 TYR A N 1
ATOM 834 C CA . TYR A 1 98 ? -5.374 5.280 -21.115 1.00 91.56 98 TYR A CA 1
ATOM 835 C C . TYR A 1 98 ? -6.594 4.362 -21.273 1.00 91.56 98 TYR A C 1
ATOM 837 O O . TYR A 1 98 ? -7.582 4.751 -21.891 1.00 91.56 98 TYR A O 1
ATOM 845 N N . MET A 1 99 ? -6.566 3.172 -20.665 1.00 87.62 99 MET A N 1
ATOM 846 C CA . MET A 1 99 ? -7.707 2.248 -20.648 1.00 87.62 99 MET A CA 1
ATOM 847 C C . MET A 1 99 ? -8.878 2.734 -19.782 1.00 87.62 99 MET A C 1
ATOM 849 O O . MET A 1 99 ? -9.931 2.095 -19.754 1.00 87.62 99 MET A O 1
ATOM 853 N N . GLY A 1 100 ? -8.721 3.846 -19.059 1.00 84.06 100 GLY A N 1
ATOM 854 C CA . GLY A 1 100 ? -9.776 4.423 -18.233 1.00 84.06 100 GLY A CA 1
ATOM 855 C C . GLY A 1 100 ? -10.173 3.538 -17.050 1.00 84.06 100 GLY A C 1
ATOM 856 O O . GLY A 1 100 ? -11.224 3.762 -16.449 1.00 84.06 100 GLY A O 1
ATOM 857 N N . THR A 1 101 ? -9.357 2.547 -16.676 1.00 79.44 101 THR A N 1
ATOM 858 C CA . THR A 1 101 ? -9.642 1.629 -15.556 1.00 79.44 101 THR A CA 1
ATOM 859 C C . THR A 1 101 ? -9.703 2.357 -14.213 1.00 79.44 101 THR A C 1
ATOM 861 O O . THR A 1 101 ? -10.424 1.928 -13.312 1.00 79.44 101 THR A O 1
ATOM 864 N N . LEU A 1 102 ? -8.991 3.482 -14.126 1.00 78.62 102 LEU A N 1
ATOM 865 C CA . LEU A 1 102 ? -8.914 4.397 -12.989 1.00 78.62 102 LEU A CA 1
ATOM 866 C C . LEU A 1 102 ? -10.057 5.428 -12.961 1.00 78.62 102 LEU A C 1
ATOM 868 O O . LEU A 1 102 ? -10.157 6.193 -12.004 1.00 78.62 102 LEU A O 1
ATOM 872 N N . SER A 1 103 ? -10.913 5.484 -13.990 1.00 78.25 103 SER A N 1
ATOM 873 C CA . SER A 1 103 ? -12.007 6.459 -14.023 1.00 78.25 103 SER A CA 1
ATOM 874 C C . SER A 1 103 ? -13.142 6.058 -13.074 1.00 78.25 103 SER A C 1
ATOM 876 O O . SER A 1 103 ? -13.668 4.941 -13.105 1.00 78.25 103 SER A O 1
ATOM 878 N N . TRP A 1 104 ? -13.523 6.997 -12.211 1.00 75.19 104 TRP A N 1
ATOM 879 C CA . TRP A 1 104 ? -14.783 6.963 -11.476 1.00 75.19 104 TRP A CA 1
ATOM 880 C C . TRP A 1 104 ? -15.809 7.748 -12.280 1.00 75.19 104 TRP A C 1
ATOM 882 O O . TRP A 1 104 ? -15.998 8.945 -12.078 1.00 75.19 104 TRP A O 1
ATOM 892 N N . ASN A 1 105 ? -16.441 7.062 -13.228 1.00 63.75 105 ASN A N 1
ATOM 893 C CA . ASN A 1 105 ? -17.686 7.554 -13.795 1.00 63.75 105 ASN A CA 1
ATOM 894 C C . ASN A 1 105 ? -18.806 7.138 -12.839 1.00 63.75 105 ASN A C 1
ATOM 896 O O . ASN A 1 105 ? -18.861 5.971 -12.444 1.00 63.75 105 ASN A O 1
ATOM 900 N N . TYR A 1 106 ? -19.612 8.118 -12.433 1.00 57.53 106 TYR A N 1
ATOM 901 C CA . TYR A 1 106 ? -20.811 7.922 -11.619 1.00 57.53 106 TYR A CA 1
ATOM 902 C C . TYR A 1 106 ? -21.789 6.941 -12.270 1.00 57.53 106 TYR A C 1
ATOM 904 O O . TYR A 1 106 ? -21.888 6.955 -13.520 1.00 57.53 106 TYR A O 1
#

Organism: NCBI:txid416167

Sequence (106 aa):
MILLILLLISTMIIIMNFVLKELYTLNKNQFSAFECGFDSIKWYLNSTSNHFFKIGLIFITFDLELMYLMFFIFNTISMKMIWLILNFIFFTLFFEYYMGTLSWNY

pLDDT: mean 83.73, std 11.06, range [57.53, 97.44]

InterPro domains:
  IPR000440 NADH:ubiquinone/plastoquinone oxidoreductase, chain 3 [PF00507] (12-104)
  IPR038430 NADH:ubiquinone oxidoreductase, subunit 3 superfamily [G3DSA:1.20.58.1610] (1-105)